Protein AF-A0A2E2KN47-F1 (afdb_monomer_lite)

pLDDT: mean 79.94, std 11.45, range [52.41, 94.06]

Sequence (112 aa):
MLTEKEKRDLYEIIEFTIGRDTSIQRNISSFNERTVLAVEEMLNEISRCNGSMKELIVNLVSGSSILAKGWLKRSLNEFNRMLKYKQAALNGYGCMVSVKSYWKNAIIVTTI

Foldseek 3Di:
DDDLVLLVLLQLLLCLQQNDDPLLVVLSVLDDQQLQQLSLVLLLQLLVQFVLSVVLCCVQQPPPRNPPGPSCVVCSVVSSVVCVVCSVPRPPVVSSVVSNVPSVVVSSVSSD

Secondary structure (DSSP, 8-state):
---HHHHHHHHHHHHHHH---HHHHHTGGG--HHHHHHHHHHHHHHHHH-HHHHHHHHHHS-TT-TTSTTHHHHHHHHHHHHHHHTGGG---HHHHHHHHHHHHHHHHHHT-

Radius of gyration: 12.79 Å; chains: 1; bounding box: 31×30×26 Å

Structure (mmCIF, N/CA/C/O backbone):
data_AF-A0A2E2KN47-F1
#
_entry.id   AF-A0A2E2KN47-F1
#
loop_
_atom_site.group_PDB
_atom_site.id
_atom_site.type_symbol
_atom_site.label_atom_id
_atom_site.label_alt_id
_atom_site.label_comp_id
_atom_site.label_asym_id
_atom_site.label_entity_id
_atom_site.label_seq_id
_atom_site.pdbx_PDB_ins_code
_atom_site.Cartn_x
_atom_site.Cartn_y
_atom_site.Cartn_z
_atom_s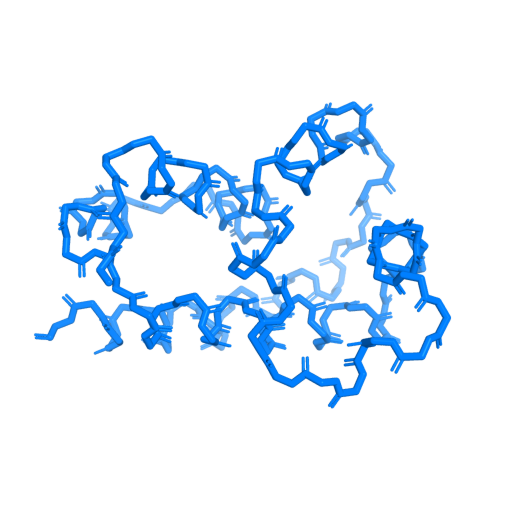ite.occupancy
_atom_site.B_iso_or_equiv
_atom_site.auth_seq_id
_atom_site.auth_comp_id
_atom_site.auth_asym_id
_atom_site.auth_atom_id
_atom_site.pdbx_PDB_model_num
ATOM 1 N N . MET A 1 1 ? -14.262 -3.099 4.322 1.00 78.81 1 MET A N 1
ATOM 2 C CA . MET A 1 1 ? -14.322 -1.659 3.965 1.00 78.81 1 MET A CA 1
ATOM 3 C C . MET A 1 1 ? -13.203 -0.920 4.687 1.00 78.81 1 MET A C 1
ATOM 5 O O . MET A 1 1 ? -12.952 -1.260 5.836 1.00 78.81 1 MET A O 1
ATOM 9 N N . LEU A 1 2 ? -12.517 0.015 4.020 1.00 87.50 2 LEU A N 1
ATOM 10 C CA . LEU A 1 2 ? -11.423 0.801 4.610 1.00 87.50 2 LEU A CA 1
ATOM 11 C C . LEU A 1 2 ? -11.956 2.059 5.300 1.00 87.50 2 LEU A C 1
ATOM 13 O O . LEU A 1 2 ? -12.855 2.722 4.780 1.00 87.50 2 LEU A O 1
ATOM 17 N N . THR A 1 3 ? -11.360 2.407 6.431 1.00 93.25 3 THR A N 1
ATOM 18 C CA . THR A 1 3 ? -11.533 3.694 7.106 1.00 93.25 3 THR A CA 1
ATOM 19 C C . THR A 1 3 ? -10.839 4.816 6.332 1.00 93.25 3 THR A C 1
ATOM 21 O O . THR A 1 3 ? -9.886 4.592 5.590 1.00 93.25 3 THR A O 1
ATOM 24 N N . GLU A 1 4 ? -11.256 6.063 6.552 1.00 91.69 4 GLU A N 1
ATOM 25 C CA . GLU A 1 4 ? -10.622 7.231 5.919 1.00 91.69 4 GLU A CA 1
ATOM 26 C C . GLU A 1 4 ? -9.135 7.378 6.269 1.00 91.69 4 GLU A C 1
ATOM 28 O O . GLU A 1 4 ? -8.349 7.876 5.463 1.00 91.69 4 GLU A O 1
ATOM 33 N N . LYS A 1 5 ? -8.725 6.918 7.457 1.00 91.94 5 LYS A N 1
ATOM 34 C CA . LYS A 1 5 ? -7.307 6.855 7.820 1.00 91.94 5 LYS A CA 1
ATOM 35 C C . LYS A 1 5 ? -6.570 5.807 6.984 1.00 91.94 5 LYS A C 1
ATOM 37 O O . LYS A 1 5 ? -5.538 6.137 6.415 1.00 91.94 5 LYS A O 1
ATOM 42 N N . GLU A 1 6 ? -7.110 4.598 6.862 1.00 92.44 6 GLU A N 1
ATOM 43 C CA . GLU A 1 6 ? -6.493 3.534 6.060 1.00 92.44 6 GLU A CA 1
ATOM 44 C C . GLU A 1 6 ? -6.387 3.920 4.582 1.00 92.44 6 GLU A C 1
ATOM 46 O O . GLU A 1 6 ? -5.367 3.667 3.953 1.00 92.44 6 GLU A O 1
ATOM 51 N N . LYS A 1 7 ? -7.394 4.597 4.023 1.00 94.06 7 LYS A N 1
ATOM 52 C CA . LYS A 1 7 ? -7.328 5.099 2.642 1.00 94.06 7 LYS A CA 1
ATOM 53 C C . LYS A 1 7 ? -6.178 6.093 2.449 1.00 94.06 7 LYS A C 1
ATOM 55 O O . LYS A 1 7 ? -5.466 6.019 1.450 1.00 94.06 7 LYS A O 1
ATOM 60 N N . ARG A 1 8 ? -5.966 6.996 3.414 1.00 92.62 8 ARG A N 1
ATOM 61 C CA . ARG A 1 8 ? -4.832 7.936 3.401 1.00 92.62 8 ARG A CA 1
ATOM 62 C C . ARG A 1 8 ? -3.491 7.230 3.577 1.00 92.62 8 ARG A C 1
ATOM 64 O O . ARG A 1 8 ? -2.575 7.514 2.817 1.00 92.62 8 ARG A O 1
ATOM 71 N N . ASP A 1 9 ? -3.393 6.291 4.516 1.00 92.31 9 ASP A N 1
ATOM 72 C CA . ASP A 1 9 ? -2.174 5.500 4.722 1.00 92.31 9 ASP A CA 1
ATOM 73 C C . ASP A 1 9 ? -1.818 4.707 3.449 1.00 92.31 9 ASP A C 1
ATOM 75 O O . ASP A 1 9 ? -0.662 4.679 3.032 1.00 92.31 9 ASP A O 1
ATOM 79 N N . LEU A 1 10 ? -2.816 4.124 2.774 1.00 92.31 10 LEU A N 1
ATOM 80 C CA . LEU A 1 10 ? -2.629 3.427 1.501 1.00 92.31 10 LEU A CA 1
ATOM 81 C C . LEU A 1 10 ? -2.138 4.373 0.397 1.00 92.31 10 LEU A C 1
ATOM 83 O O . LEU A 1 10 ? -1.248 4.008 -0.367 1.00 92.31 10 LEU A O 1
ATOM 87 N N . TYR A 1 11 ? -2.683 5.590 0.323 1.00 92.12 11 TYR A N 1
ATOM 88 C CA . TYR A 1 11 ? -2.225 6.599 -0.632 1.00 92.12 11 TYR A CA 1
ATOM 89 C C . TYR A 1 11 ? -0.770 7.002 -0.396 1.00 92.12 11 TYR A C 1
ATOM 91 O O . TYR A 1 11 ? -0.003 7.049 -1.351 1.00 92.12 11 TYR A O 1
ATOM 99 N N . GLU A 1 12 ? -0.376 7.250 0.853 1.00 90.12 12 GLU A N 1
ATOM 100 C CA . GLU A 1 12 ? 1.006 7.605 1.190 1.00 90.12 12 GLU A CA 1
ATOM 101 C C . GLU A 1 12 ? 1.983 6.488 0.794 1.00 90.12 12 GLU A C 1
ATOM 103 O O . GLU A 1 12 ? 3.048 6.768 0.247 1.00 90.12 12 GLU A O 1
ATOM 108 N N . ILE A 1 13 ? 1.598 5.219 0.977 1.00 88.69 13 ILE A N 1
ATOM 109 C CA . ILE A 1 13 ? 2.381 4.066 0.512 1.00 88.69 13 ILE A CA 1
ATOM 110 C C . ILE A 1 13 ? 2.523 4.068 -1.015 1.00 88.69 13 ILE A C 1
ATOM 112 O O . ILE A 1 13 ? 3.625 3.867 -1.529 1.00 88.69 13 ILE A O 1
ATOM 116 N N . ILE A 1 14 ? 1.436 4.306 -1.754 1.00 87.94 14 ILE A N 1
ATOM 117 C CA . ILE A 1 14 ? 1.469 4.380 -3.222 1.00 87.94 14 ILE A CA 1
ATOM 118 C C . ILE A 1 14 ? 2.358 5.544 -3.674 1.00 87.94 14 ILE A C 1
ATOM 120 O O . ILE A 1 14 ? 3.269 5.345 -4.475 1.00 87.94 14 ILE A O 1
ATOM 124 N N . GLU A 1 15 ? 2.133 6.742 -3.136 1.00 86.25 15 GLU A N 1
ATOM 125 C CA . GLU A 1 15 ? 2.898 7.950 -3.450 1.00 86.25 15 GLU A CA 1
ATOM 126 C C . GLU A 1 15 ? 4.388 7.752 -3.184 1.00 86.25 15 GLU A C 1
ATOM 128 O O . GLU A 1 15 ? 5.222 8.143 -3.996 1.00 86.25 15 GLU A O 1
ATOM 133 N N . PHE A 1 16 ? 4.734 7.108 -2.076 1.00 81.94 16 PHE A N 1
ATOM 134 C CA . PHE A 1 16 ? 6.113 6.780 -1.763 1.00 81.94 16 PHE A CA 1
ATOM 135 C C . PHE A 1 16 ? 6.733 5.841 -2.804 1.00 81.94 16 PHE A C 1
ATOM 137 O O . PHE A 1 16 ? 7.896 5.969 -3.179 1.00 81.94 16 PHE A O 1
ATOM 144 N N . THR A 1 17 ? 5.948 4.870 -3.254 1.00 79.12 17 THR A N 1
ATOM 145 C CA . THR A 1 17 ? 6.439 3.748 -4.044 1.00 79.12 17 THR A CA 1
ATOM 146 C C . THR A 1 17 ? 6.583 4.095 -5.523 1.00 79.12 17 THR A C 1
ATOM 148 O O . THR A 1 17 ? 7.583 3.749 -6.150 1.00 79.12 17 THR A O 1
ATOM 151 N N . ILE A 1 18 ? 5.589 4.782 -6.087 1.00 78.62 18 ILE A N 1
ATOM 152 C CA . ILE A 1 18 ? 5.527 5.115 -7.517 1.00 78.62 18 ILE A CA 1
ATOM 153 C C . ILE A 1 18 ? 5.554 6.630 -7.776 1.00 78.62 18 ILE A C 1
ATOM 155 O O . ILE A 1 18 ? 5.507 7.082 -8.924 1.00 78.62 18 ILE A O 1
ATOM 159 N N . GLY A 1 19 ? 5.696 7.441 -6.730 1.00 79.19 19 GLY A N 1
ATOM 160 C CA . GLY A 1 19 ? 5.662 8.898 -6.800 1.00 79.19 19 GLY A CA 1
ATOM 161 C C . GLY A 1 19 ? 4.242 9.465 -6.755 1.00 79.19 19 GLY A C 1
ATOM 162 O O . GLY A 1 19 ? 3.252 8.765 -6.971 1.00 79.19 19 GLY A O 1
ATOM 163 N N . ARG A 1 20 ? 4.152 10.776 -6.510 1.00 82.25 20 ARG A N 1
ATOM 164 C CA . ARG A 1 20 ? 2.884 11.517 -6.495 1.00 82.25 20 ARG A CA 1
ATOM 165 C C . ARG A 1 20 ? 2.181 11.436 -7.849 1.00 82.25 20 ARG A C 1
ATOM 167 O O . ARG A 1 20 ? 2.778 11.744 -8.881 1.00 82.25 20 ARG A O 1
ATOM 174 N N . ASP A 1 21 ? 0.896 11.091 -7.821 1.00 83.25 21 ASP A N 1
ATOM 175 C CA . ASP A 1 21 ? 0.031 11.056 -8.997 1.00 83.25 21 ASP A CA 1
ATOM 176 C C . ASP A 1 21 ? -1.356 11.633 -8.669 1.00 83.25 21 ASP A C 1
ATOM 178 O O . ASP A 1 21 ? -2.065 11.150 -7.784 1.00 83.25 21 ASP A O 1
ATOM 182 N N . THR A 1 22 ? -1.754 12.677 -9.399 1.00 85.25 22 THR A N 1
ATOM 183 C CA . THR A 1 22 ? -3.000 13.417 -9.148 1.00 85.25 22 THR A CA 1
ATOM 184 C C . THR A 1 22 ? -4.256 12.607 -9.462 1.00 85.25 22 THR A C 1
ATOM 186 O O . THR A 1 22 ? -5.303 12.858 -8.868 1.00 85.25 22 THR A O 1
ATOM 189 N N . SER A 1 23 ? -4.178 11.629 -10.370 1.00 84.88 23 SER A N 1
ATOM 190 C CA . SER A 1 23 ? -5.309 10.755 -10.695 1.00 84.88 23 SER A CA 1
ATOM 191 C C . SER A 1 23 ? -5.572 9.751 -9.576 1.00 84.88 23 SER A C 1
ATOM 193 O O . SER A 1 23 ? -6.723 9.532 -9.208 1.00 84.88 23 SER A O 1
ATOM 195 N N . ILE A 1 24 ? -4.516 9.225 -8.954 1.00 86.19 24 ILE A N 1
ATOM 196 C CA . ILE A 1 24 ? -4.628 8.355 -7.778 1.00 86.19 24 ILE A CA 1
ATOM 197 C C . ILE A 1 24 ? -5.128 9.164 -6.576 1.00 86.19 24 ILE A C 1
ATOM 199 O O . ILE A 1 24 ? -6.046 8.734 -5.881 1.00 86.19 24 ILE A O 1
ATOM 203 N N . GLN A 1 25 ? -4.593 10.373 -6.374 1.00 89.00 25 GLN A N 1
ATOM 204 C CA . GLN A 1 25 ? -4.989 11.254 -5.273 1.00 89.00 25 GLN A CA 1
ATOM 205 C C . GLN A 1 25 ? -6.487 11.601 -5.291 1.00 89.00 25 GLN A C 1
ATOM 207 O O . GLN A 1 25 ? -7.127 11.668 -4.244 1.00 89.00 25 GLN A O 1
ATOM 212 N N . ARG A 1 26 ? -7.072 11.809 -6.475 1.00 89.69 26 ARG A N 1
ATOM 213 C CA . ARG A 1 26 ? -8.510 12.102 -6.612 1.00 89.69 26 ARG A CA 1
ATOM 214 C C . ARG A 1 26 ? -9.406 10.918 -6.249 1.00 89.69 26 ARG A C 1
ATOM 216 O O . ARG A 1 26 ? -10.550 11.137 -5.873 1.00 89.69 26 ARG A O 1
ATOM 223 N N . ASN A 1 27 ? -8.887 9.695 -6.334 1.00 89.12 27 ASN A N 1
ATOM 224 C CA . ASN A 1 27 ? -9.643 8.464 -6.110 1.00 89.12 27 ASN A CA 1
ATOM 225 C C . ASN A 1 27 ? -9.458 7.873 -4.702 1.00 89.12 27 ASN A C 1
ATOM 227 O O . ASN A 1 27 ? -9.952 6.778 -4.441 1.0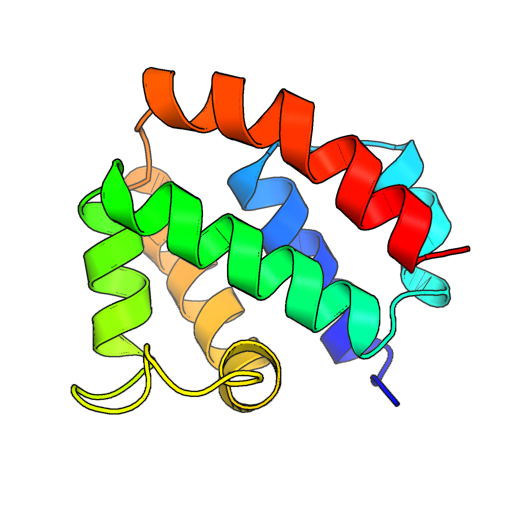0 89.12 27 ASN A O 1
ATOM 231 N N . ILE A 1 28 ? -8.794 8.583 -3.776 1.00 90.56 28 ILE A N 1
ATOM 232 C CA . ILE A 1 28 ? -8.549 8.102 -2.401 1.00 90.56 28 ILE A CA 1
ATOM 233 C C . ILE A 1 28 ? -9.851 7.675 -1.717 1.00 90.56 28 ILE A C 1
ATOM 235 O O . ILE A 1 28 ? -9.892 6.628 -1.077 1.00 90.56 28 ILE A O 1
ATOM 239 N N . SER A 1 29 ? -10.931 8.447 -1.868 1.00 91.62 29 SER A N 1
ATOM 240 C CA . SER A 1 29 ? -12.234 8.140 -1.263 1.00 91.62 29 SER A CA 1
ATOM 241 C C . SER A 1 29 ? -12.829 6.811 -1.748 1.00 91.62 29 SER A C 1
ATOM 243 O O . SER A 1 29 ? -13.571 6.181 -0.990 1.00 91.62 29 SER A O 1
ATOM 245 N N . SER A 1 30 ? -12.463 6.356 -2.948 1.00 91.12 30 SER A N 1
ATOM 246 C CA . SER A 1 30 ? -12.926 5.111 -3.577 1.00 91.12 30 SER A CA 1
ATOM 247 C C . SER A 1 30 ? -12.041 3.897 -3.269 1.00 91.12 30 SER A C 1
ATOM 249 O O . SER A 1 30 ? -12.355 2.778 -3.683 1.00 91.12 30 SER A O 1
ATOM 251 N N . PHE A 1 31 ? -10.938 4.084 -2.535 1.00 93.31 31 PHE A N 1
ATOM 252 C CA . PHE A 1 31 ? -10.035 2.991 -2.184 1.00 93.31 31 PHE A CA 1
ATOM 253 C C . PHE A 1 31 ? -10.760 1.909 -1.386 1.00 93.31 31 PHE A C 1
ATOM 255 O O . PHE A 1 31 ? -11.465 2.169 -0.404 1.00 93.31 31 PHE A O 1
ATOM 262 N N . ASN A 1 32 ? -10.552 0.669 -1.814 1.00 92.19 32 ASN A N 1
ATOM 263 C CA . ASN A 1 32 ? -11.238 -0.495 -1.286 1.00 92.19 32 ASN A CA 1
ATOM 264 C C . ASN A 1 32 ? -10.272 -1.681 -1.132 1.00 92.19 32 ASN A C 1
ATOM 266 O O . ASN A 1 32 ? -9.061 -1.568 -1.308 1.00 92.19 32 ASN A O 1
ATOM 270 N N . GLU A 1 33 ? -10.807 -2.841 -0.761 1.00 91.25 33 GLU A N 1
ATOM 271 C CA . GLU A 1 33 ? -9.996 -4.034 -0.496 1.00 91.25 33 GLU A CA 1
ATOM 272 C C . GLU A 1 33 ? -9.283 -4.556 -1.747 1.00 91.25 33 GLU A C 1
ATOM 274 O O . GLU A 1 33 ? -8.162 -5.045 -1.639 1.00 91.25 33 GLU A O 1
ATOM 279 N N . ARG A 1 34 ? -9.876 -4.389 -2.937 1.00 90.62 34 ARG A N 1
ATOM 280 C CA . ARG A 1 34 ? -9.212 -4.720 -4.205 1.00 90.62 34 ARG A CA 1
ATOM 281 C C . ARG A 1 34 ? -8.033 -3.789 -4.458 1.00 90.62 34 ARG A C 1
ATOM 283 O O . ARG A 1 34 ? -6.986 -4.262 -4.885 1.00 90.62 34 ARG A O 1
ATOM 290 N N . THR A 1 35 ? -8.170 -2.504 -4.125 1.00 91.38 35 THR A N 1
ATOM 291 C CA . THR A 1 35 ? -7.060 -1.544 -4.187 1.00 91.38 35 THR A CA 1
ATOM 292 C C . THR A 1 35 ? -5.914 -1.972 -3.277 1.00 91.38 35 THR A C 1
ATOM 294 O O . THR A 1 35 ? -4.770 -1.996 -3.716 1.00 91.38 35 THR A O 1
ATOM 297 N N . VAL A 1 36 ? -6.202 -2.385 -2.037 1.00 92.12 36 VAL A N 1
ATOM 298 C CA . VAL A 1 36 ? -5.160 -2.878 -1.116 1.00 92.12 36 VAL A CA 1
ATOM 299 C C . VAL A 1 36 ? -4.442 -4.091 -1.694 1.00 92.12 36 VAL A C 1
ATOM 301 O O . VAL A 1 36 ? -3.220 -4.136 -1.647 1.00 92.12 36 VAL A O 1
ATOM 304 N N . LEU A 1 37 ? -5.171 -5.049 -2.269 1.00 90.94 37 LEU A N 1
ATOM 305 C CA . LEU A 1 37 ? -4.559 -6.232 -2.879 1.00 90.94 37 LEU A CA 1
ATOM 306 C C . LEU A 1 37 ? -3.685 -5.881 -4.090 1.00 90.94 37 LEU A C 1
ATOM 308 O O . LEU A 1 37 ? -2.606 -6.447 -4.233 1.00 90.94 37 LEU A O 1
ATOM 312 N N . ALA A 1 38 ? -4.098 -4.924 -4.924 1.00 90.38 38 ALA A N 1
ATOM 313 C CA . ALA A 1 38 ? -3.269 -4.450 -6.033 1.00 90.38 38 ALA A CA 1
ATOM 314 C C . ALA A 1 38 ? -1.976 -3.781 -5.533 1.00 90.38 38 ALA A C 1
ATOM 316 O O . ALA A 1 38 ? -0.895 -4.045 -6.054 1.00 90.38 38 ALA A O 1
ATOM 317 N N . VAL A 1 39 ? -2.062 -2.955 -4.484 1.00 90.25 39 VAL A N 1
ATOM 318 C CA . VAL A 1 39 ? -0.881 -2.341 -3.851 1.00 90.25 39 VAL A CA 1
ATOM 319 C C . VAL A 1 39 ? 0.006 -3.398 -3.191 1.00 90.25 39 VAL A C 1
ATOM 321 O O . VAL A 1 39 ? 1.226 -3.301 -3.249 1.00 90.25 39 VAL A O 1
ATOM 324 N N . GLU A 1 40 ? -0.581 -4.433 -2.597 1.00 90.50 40 GLU A N 1
ATOM 325 C CA . GLU A 1 40 ? 0.155 -5.553 -2.013 1.00 90.50 40 GLU A CA 1
ATOM 326 C C . GLU A 1 40 ? 0.961 -6.318 -3.072 1.00 90.50 40 GLU A C 1
ATOM 328 O O . GLU A 1 40 ? 2.145 -6.591 -2.877 1.00 90.50 40 GLU A O 1
ATOM 333 N N . GLU A 1 41 ? 0.349 -6.623 -4.217 1.00 88.19 41 GLU A N 1
ATOM 334 C CA . GLU A 1 41 ? 1.030 -7.274 -5.339 1.00 88.19 41 GLU A CA 1
ATOM 335 C C . GLU A 1 41 ? 2.144 -6.388 -5.918 1.00 88.19 41 GLU A C 1
ATOM 337 O O . GLU A 1 41 ? 3.254 -6.879 -6.138 1.00 88.19 41 GLU A O 1
ATOM 342 N N . MET A 1 42 ? 1.908 -5.077 -6.038 1.00 87.62 42 MET A N 1
ATOM 343 C CA . MET A 1 42 ? 2.931 -4.096 -6.411 1.00 87.62 42 MET A CA 1
ATOM 344 C C . MET A 1 42 ? 4.134 -4.125 -5.455 1.00 87.62 42 MET A C 1
ATOM 346 O O . MET A 1 42 ? 5.283 -4.195 -5.895 1.00 87.62 42 MET A O 1
ATOM 350 N N . LEU A 1 43 ? 3.895 -4.084 -4.140 1.00 86.75 43 LEU A N 1
ATOM 351 C CA . LEU A 1 43 ? 4.960 -4.116 -3.132 1.00 86.75 43 LEU A CA 1
ATOM 352 C C . LEU A 1 43 ? 5.732 -5.439 -3.166 1.00 86.75 43 LEU A C 1
ATOM 354 O O . LEU A 1 43 ? 6.962 -5.437 -3.071 1.00 86.75 43 LEU A O 1
ATOM 358 N N . ASN A 1 44 ? 5.034 -6.560 -3.360 1.00 85.50 44 ASN A N 1
ATOM 359 C CA . ASN A 1 44 ? 5.660 -7.868 -3.524 1.00 85.50 44 ASN A CA 1
ATOM 360 C C . ASN A 1 44 ? 6.564 -7.907 -4.761 1.00 85.50 44 ASN A C 1
ATOM 362 O O . ASN A 1 44 ? 7.663 -8.457 -4.691 1.00 85.50 44 ASN A O 1
ATOM 366 N N . GLU A 1 45 ? 6.151 -7.310 -5.879 1.00 83.94 45 GLU A N 1
ATOM 367 C CA . GLU A 1 45 ? 6.974 -7.238 -7.086 1.00 83.94 45 GLU A CA 1
ATOM 368 C C . GLU A 1 45 ? 8.225 -6.382 -6.864 1.00 83.94 45 GLU A C 1
ATOM 370 O O . GLU A 1 45 ? 9.336 -6.832 -7.148 1.00 83.94 45 GLU A O 1
ATOM 375 N N . ILE A 1 46 ? 8.079 -5.208 -6.243 1.00 81.06 46 ILE A N 1
ATOM 376 C CA . ILE A 1 46 ? 9.218 -4.345 -5.894 1.00 81.06 46 ILE A CA 1
ATOM 377 C C . ILE A 1 46 ? 10.173 -5.040 -4.927 1.00 81.06 46 ILE A C 1
ATOM 379 O O . ILE A 1 46 ? 11.387 -4.888 -5.029 1.00 81.06 46 ILE A O 1
ATOM 383 N N . SER A 1 47 ? 9.663 -5.838 -3.993 1.00 82.38 47 SER A N 1
ATOM 384 C CA . SER A 1 47 ? 10.508 -6.565 -3.042 1.00 82.38 47 SER A CA 1
ATOM 385 C C . SER A 1 47 ? 11.469 -7.551 -3.721 1.00 82.38 47 SER A C 1
ATOM 387 O O . SER A 1 47 ? 12.525 -7.871 -3.179 1.00 82.38 47 SER A O 1
ATOM 389 N N . ARG A 1 48 ? 11.149 -8.020 -4.934 1.00 81.44 48 ARG A N 1
ATOM 390 C CA . ARG A 1 48 ? 12.007 -8.954 -5.681 1.00 81.44 48 ARG A CA 1
ATOM 391 C C . ARG A 1 48 ? 13.270 -8.291 -6.224 1.00 81.44 48 ARG A C 1
ATOM 393 O O . ARG A 1 48 ? 14.268 -8.974 -6.423 1.00 81.44 48 ARG A O 1
ATOM 400 N N . CYS A 1 49 ? 13.229 -6.983 -6.447 1.00 78.25 49 CYS A N 1
ATOM 401 C CA . CYS A 1 49 ? 14.299 -6.199 -7.066 1.00 78.25 49 CYS A CA 1
ATOM 402 C C . CYS A 1 49 ? 14.867 -5.102 -6.142 1.00 78.25 49 CYS A C 1
ATOM 404 O O . CYS A 1 49 ? 15.900 -4.518 -6.458 1.00 78.25 49 CYS A O 1
ATOM 406 N N . ASN A 1 50 ? 14.211 -4.800 -5.015 1.00 79.00 50 ASN A N 1
ATOM 407 C CA . ASN A 1 50 ? 14.627 -3.797 -4.037 1.00 79.00 50 ASN A CA 1
ATOM 408 C C . ASN A 1 50 ? 14.807 -4.457 -2.660 1.00 79.00 50 ASN A C 1
ATOM 410 O O . ASN A 1 50 ? 13.836 -4.757 -1.961 1.00 79.00 50 ASN A O 1
ATOM 414 N N . GLY A 1 51 ? 16.067 -4.673 -2.268 1.00 80.12 51 GLY A N 1
ATOM 415 C CA . GLY A 1 51 ? 16.422 -5.335 -1.009 1.00 80.12 51 GLY A CA 1
ATOM 416 C C . GLY A 1 51 ? 15.911 -4.606 0.236 1.00 80.12 51 GLY A C 1
ATOM 417 O O . GLY A 1 51 ? 15.462 -5.256 1.175 1.00 80.12 51 GLY A O 1
ATOM 418 N N . SER A 1 52 ? 15.888 -3.272 0.224 1.00 81.69 52 SER A N 1
ATOM 419 C CA . SER A 1 52 ? 15.365 -2.470 1.336 1.00 81.69 52 SER A CA 1
ATOM 420 C C . SER A 1 52 ? 13.846 -2.593 1.467 1.00 81.69 52 SER A C 1
ATOM 422 O O . SER A 1 52 ? 13.335 -2.683 2.583 1.00 81.69 52 SER A O 1
ATOM 424 N N . MET A 1 53 ? 13.117 -2.669 0.346 1.00 82.56 53 MET A N 1
ATOM 425 C CA . MET A 1 53 ? 11.676 -2.952 0.363 1.00 82.56 53 MET A CA 1
ATOM 426 C C . MET A 1 53 ? 11.404 -4.372 0.863 1.00 82.56 53 MET A C 1
ATOM 428 O O . MET A 1 53 ? 10.511 -4.581 1.680 1.00 82.56 53 MET A O 1
ATOM 432 N N . LYS A 1 54 ? 12.204 -5.350 0.420 1.00 85.31 54 LYS A N 1
ATOM 433 C CA . LYS A 1 54 ? 12.120 -6.732 0.902 1.00 85.31 54 LYS A CA 1
ATOM 434 C C . LYS A 1 54 ? 12.310 -6.820 2.408 1.00 85.31 54 LYS A C 1
ATOM 436 O O . LYS A 1 54 ? 11.508 -7.456 3.079 1.00 85.31 54 LYS A O 1
ATOM 441 N N . GLU A 1 55 ? 13.346 -6.178 2.933 1.00 84.19 55 GLU A N 1
ATOM 442 C CA . GLU A 1 55 ? 13.620 -6.149 4.368 1.00 84.19 55 GLU A CA 1
ATOM 443 C C . GLU A 1 55 ? 12.462 -5.502 5.140 1.00 84.19 55 GLU A C 1
ATOM 445 O O . GLU A 1 55 ? 12.033 -6.024 6.166 1.00 84.19 55 GLU A O 1
ATOM 450 N N . LEU A 1 56 ? 11.906 -4.402 4.621 1.00 83.38 56 LEU A N 1
ATOM 451 C CA . LEU A 1 56 ? 10.757 -3.734 5.225 1.00 83.38 56 LEU A CA 1
ATOM 452 C C . LEU A 1 56 ? 9.539 -4.665 5.285 1.00 83.38 56 LEU A C 1
ATOM 454 O O . LEU A 1 56 ? 8.969 -4.832 6.361 1.00 83.38 56 LEU A O 1
ATOM 458 N N . ILE A 1 57 ? 9.188 -5.330 4.180 1.00 82.69 57 ILE A N 1
ATOM 459 C CA . ILE A 1 57 ? 8.081 -6.297 4.151 1.00 82.69 57 ILE A CA 1
ATOM 460 C C . ILE A 1 57 ? 8.351 -7.463 5.109 1.00 82.69 57 ILE A C 1
ATOM 462 O O . ILE A 1 57 ? 7.485 -7.780 5.912 1.00 82.69 57 ILE A O 1
ATOM 466 N N . VAL A 1 58 ? 9.541 -8.071 5.089 1.00 83.75 58 VAL A N 1
ATOM 467 C CA . VAL A 1 58 ? 9.889 -9.213 5.960 1.00 83.75 58 VAL A CA 1
ATOM 468 C C . VAL A 1 58 ? 9.800 -8.861 7.446 1.00 83.75 58 VAL A C 1
ATOM 470 O O . VAL A 1 58 ? 9.309 -9.666 8.235 1.00 83.75 58 VAL A O 1
ATOM 473 N N . ASN A 1 59 ? 10.245 -7.664 7.834 1.00 80.94 59 ASN A N 1
ATOM 474 C CA . ASN A 1 59 ? 10.188 -7.213 9.226 1.00 80.94 59 ASN A CA 1
ATOM 475 C C . ASN A 1 59 ? 8.746 -7.010 9.718 1.00 80.94 59 ASN A C 1
ATOM 477 O O . ASN A 1 59 ? 8.456 -7.239 10.889 1.00 80.94 59 ASN A O 1
ATOM 481 N N . LEU A 1 60 ? 7.848 -6.584 8.830 1.00 79.25 60 LEU A N 1
ATOM 482 C CA . LEU A 1 60 ? 6.424 -6.395 9.123 1.00 79.25 60 LEU A CA 1
ATOM 483 C C . LEU A 1 60 ? 5.632 -7.698 9.102 1.00 79.25 60 LEU A C 1
ATOM 485 O O . LEU A 1 60 ? 4.710 -7.913 9.887 1.00 79.25 60 LEU A O 1
ATOM 489 N N . VAL A 1 61 ? 5.986 -8.547 8.155 1.00 74.69 61 VAL A N 1
ATOM 490 C CA . VAL A 1 61 ? 5.260 -9.739 7.766 1.00 74.69 61 VAL A CA 1
ATOM 491 C C . VAL A 1 61 ? 6.129 -10.902 8.222 1.00 74.69 61 VAL A C 1
ATOM 493 O O . VAL A 1 61 ? 6.822 -11.531 7.426 1.00 74.69 61 VAL A O 1
ATOM 496 N N . SER A 1 62 ? 6.160 -11.111 9.544 1.00 67.38 62 SER A N 1
ATOM 497 C CA . SER A 1 62 ? 6.963 -12.130 10.225 1.00 67.38 62 SER A CA 1
ATOM 498 C C . SER A 1 62 ? 7.029 -13.421 9.403 1.00 67.38 62 SER A C 1
ATOM 500 O O . SER A 1 62 ? 5.990 -14.043 9.181 1.00 67.38 62 SER A O 1
ATOM 502 N N . GLY A 1 63 ? 8.239 -13.748 8.916 1.00 56.81 63 GLY A N 1
ATOM 503 C CA . GLY A 1 63 ? 8.755 -14.966 8.246 1.00 56.81 63 GLY A CA 1
ATOM 504 C C . GLY A 1 63 ? 7.862 -15.780 7.292 1.00 56.81 63 GLY A C 1
ATOM 505 O O . GLY A 1 63 ? 8.290 -16.148 6.203 1.00 56.81 63 GLY A O 1
ATOM 506 N N . SER A 1 64 ? 6.632 -16.077 7.694 1.00 53.44 64 SER A N 1
ATOM 507 C CA . SER A 1 64 ? 5.681 -16.999 7.072 1.00 53.44 64 SER A CA 1
ATOM 508 C C . SER A 1 64 ? 4.514 -16.298 6.363 1.00 53.44 64 SER A C 1
ATOM 510 O O . SER A 1 64 ? 3.748 -16.949 5.657 1.00 53.44 64 SER A O 1
ATOM 512 N N . SER A 1 65 ? 4.336 -14.985 6.550 1.00 55.50 65 SER A N 1
ATOM 513 C CA . SER A 1 65 ? 3.117 -14.276 6.129 1.00 55.50 65 SER A CA 1
ATOM 514 C C . SER A 1 65 ? 3.205 -13.568 4.766 1.00 55.50 65 SER A C 1
ATOM 516 O O . SER A 1 65 ? 2.172 -13.169 4.236 1.00 55.50 65 SER A O 1
ATOM 518 N N . ILE A 1 66 ? 4.392 -13.482 4.145 1.00 56.69 66 ILE A N 1
ATOM 519 C CA . ILE A 1 66 ? 4.595 -12.813 2.837 1.00 56.69 66 ILE A CA 1
ATOM 520 C C . ILE A 1 66 ? 3.842 -13.545 1.719 1.00 56.69 66 ILE A C 1
ATOM 522 O O . ILE A 1 66 ? 3.431 -12.947 0.730 1.00 56.69 66 ILE A O 1
ATOM 526 N N . LEU A 1 67 ? 3.616 -14.848 1.899 1.00 57.19 67 LEU A N 1
ATOM 527 C CA . LEU A 1 67 ? 2.865 -15.681 0.963 1.00 57.19 67 LEU A CA 1
ATOM 528 C C . LEU A 1 67 ? 1.341 -15.572 1.143 1.00 57.19 67 LEU A C 1
ATOM 530 O O . LEU A 1 67 ? 0.595 -16.028 0.277 1.00 57.19 67 LEU A O 1
ATOM 534 N N . ALA A 1 68 ? 0.855 -14.983 2.241 1.00 70.00 68 ALA A N 1
ATOM 535 C CA . ALA A 1 68 ? -0.572 -14.896 2.527 1.00 70.00 68 ALA A CA 1
ATOM 536 C C . ALA A 1 68 ? -1.154 -13.573 2.012 1.00 70.00 68 ALA A C 1
ATOM 538 O O . ALA A 1 68 ? -0.845 -12.510 2.551 1.00 70.00 68 ALA A O 1
ATOM 539 N N . LYS A 1 69 ? -2.058 -13.646 1.023 1.00 81.25 69 LYS A N 1
ATOM 540 C CA . LYS A 1 69 ? -2.782 -12.468 0.518 1.00 81.25 69 LYS A CA 1
ATOM 541 C C . LYS A 1 69 ? -3.477 -11.690 1.649 1.00 81.25 69 LYS A C 1
ATOM 543 O O . LYS A 1 69 ? -3.982 -12.267 2.623 1.00 81.25 69 LYS A O 1
ATOM 548 N N . GLY A 1 70 ? -3.531 -10.370 1.504 1.00 85.12 70 GLY A N 1
ATOM 549 C CA . GLY A 1 70 ? -4.187 -9.453 2.435 1.00 85.12 70 GLY A CA 1
ATOM 550 C C . GLY A 1 70 ? -3.356 -9.122 3.675 1.00 85.12 70 GLY A C 1
ATOM 551 O O . GLY A 1 70 ? -3.914 -8.654 4.674 1.00 85.12 70 GLY A O 1
ATOM 552 N N . TRP A 1 71 ? -2.046 -9.382 3.652 1.00 87.75 71 TRP A N 1
ATOM 553 C CA . TRP A 1 71 ? -1.144 -8.970 4.726 1.00 87.75 71 TRP A CA 1
ATOM 554 C C . TRP A 1 71 ? -1.091 -7.448 4.849 1.00 87.75 71 TRP A C 1
ATOM 556 O O . TRP A 1 71 ? -1.133 -6.944 5.971 1.00 87.75 71 TRP A O 1
ATOM 566 N N . LEU A 1 72 ? -1.128 -6.720 3.728 1.00 89.19 72 LEU A N 1
ATOM 567 C CA . LEU A 1 72 ? -1.002 -5.267 3.725 1.00 89.19 72 LEU A CA 1
ATOM 568 C C . LEU A 1 72 ? -2.156 -4.615 4.479 1.00 89.19 72 LEU A C 1
ATOM 570 O O . LEU A 1 72 ? -1.940 -3.681 5.241 1.00 89.19 72 LEU A O 1
ATOM 574 N N . LYS A 1 73 ? -3.376 -5.146 4.339 1.00 89.12 73 LYS A N 1
ATOM 575 C CA . LYS A 1 73 ? -4.541 -4.655 5.087 1.00 89.12 73 LYS A CA 1
ATOM 576 C C . LYS A 1 73 ? -4.336 -4.788 6.599 1.00 89.12 73 LYS A C 1
ATOM 578 O O . LYS A 1 73 ? -4.670 -3.875 7.343 1.00 89.12 73 LYS A O 1
ATOM 583 N N . ARG A 1 74 ? -3.788 -5.920 7.055 1.00 87.69 74 ARG A N 1
ATOM 584 C CA . ARG A 1 74 ? -3.571 -6.204 8.486 1.00 87.69 74 ARG A CA 1
ATOM 585 C C . ARG A 1 74 ? -2.456 -5.352 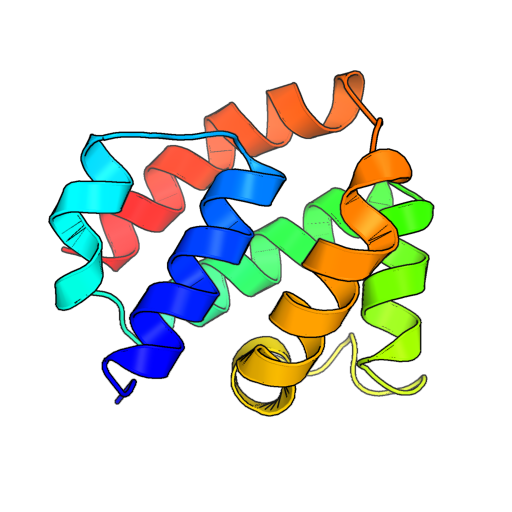9.087 1.00 87.69 74 ARG A C 1
ATOM 587 O O . ARG A 1 74 ? -2.503 -5.047 10.272 1.00 87.69 74 ARG A O 1
ATOM 594 N N . SER A 1 75 ? -1.473 -4.972 8.278 1.00 86.75 75 SER A N 1
ATOM 595 C CA . SER A 1 75 ? -0.287 -4.242 8.721 1.00 86.75 75 SER A CA 1
ATOM 596 C C . SER A 1 75 ? -0.221 -2.804 8.204 1.00 86.75 75 SER A C 1
ATOM 598 O O . SER A 1 75 ? 0.832 -2.188 8.309 1.00 86.75 75 SER A O 1
ATOM 600 N N . LEU A 1 76 ? -1.303 -2.254 7.641 1.00 87.69 76 LEU A N 1
ATOM 601 C CA . LEU A 1 76 ? -1.266 -1.020 6.845 1.00 87.69 76 LEU A CA 1
ATOM 602 C C . LEU A 1 76 ? -0.670 0.171 7.604 1.00 87.69 76 LEU A C 1
ATOM 604 O O . LEU A 1 76 ? 0.216 0.860 7.103 1.00 87.69 76 LEU A O 1
ATOM 608 N N . ASN A 1 77 ? -1.135 0.382 8.835 1.00 86.56 77 ASN A N 1
ATOM 609 C CA . ASN A 1 77 ? -0.687 1.486 9.681 1.00 86.56 77 ASN A CA 1
ATOM 610 C C . ASN A 1 77 ? 0.797 1.337 10.065 1.00 86.56 77 ASN A C 1
ATOM 612 O O . ASN A 1 77 ? 1.570 2.288 9.965 1.00 86.56 77 ASN A O 1
ATOM 616 N N . GLU A 1 78 ? 1.211 0.127 10.448 1.00 86.50 78 GLU A N 1
ATOM 617 C CA . GLU A 1 78 ? 2.604 -0.158 10.805 1.00 86.50 78 GLU A CA 1
ATOM 618 C C . GLU A 1 78 ? 3.525 -0.041 9.585 1.00 86.50 78 GLU A C 1
ATOM 620 O O . GLU A 1 78 ? 4.604 0.544 9.671 1.00 86.50 78 GLU A O 1
ATOM 625 N N . PHE A 1 79 ? 3.068 -0.523 8.426 1.00 86.25 79 PHE A N 1
ATOM 626 C CA . PHE A 1 79 ? 3.802 -0.447 7.170 1.00 86.25 79 PHE A CA 1
ATOM 627 C C . PHE A 1 79 ? 4.055 1.007 6.795 1.00 86.25 79 PHE A C 1
ATOM 629 O O . PHE A 1 79 ? 5.198 1.391 6.553 1.00 86.25 79 PHE A O 1
ATOM 636 N N . ASN A 1 80 ? 3.008 1.836 6.827 1.00 84.94 80 ASN A N 1
ATOM 637 C CA . ASN A 1 80 ? 3.123 3.261 6.549 1.00 84.94 80 ASN A CA 1
ATOM 638 C C . ASN A 1 80 ? 4.092 3.959 7.525 1.00 84.94 80 ASN A C 1
ATOM 64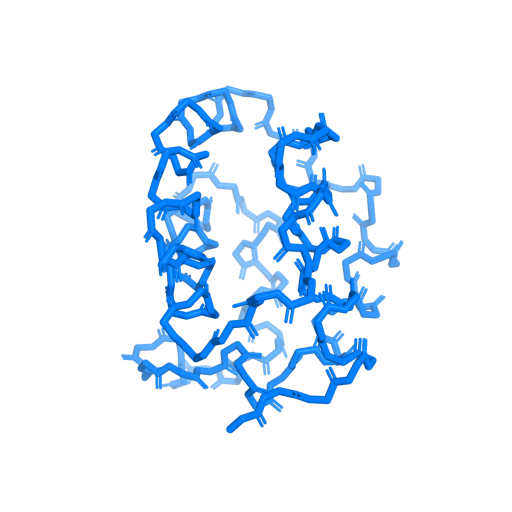0 O O . ASN A 1 80 ? 4.942 4.752 7.117 1.00 84.94 80 ASN A O 1
ATOM 644 N N . ARG A 1 81 ? 4.034 3.617 8.819 1.00 86.50 81 ARG A N 1
ATOM 645 C CA . ARG A 1 81 ? 4.956 4.148 9.835 1.00 86.50 81 ARG A CA 1
ATOM 646 C C . ARG A 1 81 ? 6.415 3.792 9.538 1.00 86.50 81 ARG A C 1
ATOM 648 O O . ARG A 1 81 ? 7.277 4.671 9.568 1.00 86.50 81 ARG A O 1
ATOM 655 N N . MET A 1 82 ? 6.696 2.527 9.234 1.00 83.25 82 MET A N 1
ATOM 656 C CA . MET A 1 82 ? 8.050 2.066 8.914 1.00 83.25 82 MET A CA 1
ATOM 657 C C . MET A 1 82 ? 8.573 2.664 7.608 1.00 83.25 82 MET A C 1
ATOM 659 O O . MET A 1 82 ? 9.747 3.023 7.531 1.00 83.25 82 MET A O 1
ATOM 663 N N . LEU A 1 83 ? 7.707 2.813 6.605 1.00 82.12 83 LEU A N 1
ATOM 664 C CA . LEU A 1 83 ? 8.043 3.421 5.320 1.00 82.12 83 LEU A CA 1
ATOM 665 C C . LEU A 1 83 ? 8.513 4.869 5.492 1.00 82.12 83 LEU A C 1
ATOM 667 O O . LEU A 1 83 ? 9.549 5.247 4.950 1.00 82.12 83 LEU A O 1
ATOM 671 N N . LYS A 1 84 ? 7.808 5.654 6.320 1.00 81.31 84 LYS A N 1
ATOM 672 C CA . LYS A 1 84 ? 8.198 7.031 6.665 1.00 81.31 84 LYS A CA 1
ATOM 673 C C . LYS A 1 84 ? 9.553 7.089 7.371 1.00 81.31 84 LYS A C 1
ATOM 675 O O . LYS A 1 84 ? 10.358 7.963 7.072 1.00 81.31 84 LYS A O 1
ATOM 680 N N . TYR A 1 85 ? 9.835 6.141 8.265 1.00 80.56 85 TYR A N 1
ATOM 681 C CA . TYR A 1 85 ? 11.123 6.076 8.962 1.00 80.56 85 TYR A CA 1
ATOM 682 C C . TYR A 1 85 ? 12.278 5.649 8.039 1.00 80.56 85 TYR A C 1
ATOM 684 O O . TYR A 1 85 ? 13.382 6.181 8.130 1.00 80.56 85 TYR A O 1
ATOM 692 N N . LYS A 1 86 ? 12.028 4.709 7.117 1.00 71.31 86 LYS A N 1
ATOM 693 C CA . LYS A 1 86 ? 13.025 4.178 6.171 1.00 71.31 86 LYS A CA 1
ATOM 694 C C . LYS A 1 86 ? 13.051 4.914 4.821 1.00 71.31 86 LYS A C 1
ATOM 696 O O . LYS A 1 86 ? 13.686 4.433 3.883 1.00 71.31 86 LYS A O 1
ATOM 701 N N . GLN A 1 87 ? 12.421 6.088 4.723 1.00 64.25 87 GLN A N 1
ATOM 702 C CA . GLN A 1 87 ? 12.223 6.835 3.473 1.00 64.25 87 GLN A CA 1
ATOM 703 C C . GLN A 1 87 ? 13.513 7.065 2.671 1.00 64.25 87 GLN A C 1
ATOM 705 O O . GLN A 1 87 ? 13.508 6.936 1.450 1.00 64.25 87 GLN A O 1
ATOM 710 N N . ALA A 1 88 ? 14.633 7.336 3.343 1.00 54.91 88 ALA A N 1
ATOM 711 C CA . ALA A 1 88 ? 15.919 7.582 2.690 1.00 54.91 88 ALA A CA 1
ATOM 712 C C . ALA A 1 88 ? 16.587 6.321 2.096 1.00 54.91 88 ALA A C 1
ATOM 714 O O . ALA A 1 88 ? 17.499 6.443 1.281 1.00 54.91 88 ALA A O 1
ATOM 715 N N . ALA A 1 89 ? 16.158 5.114 2.486 1.00 56.88 89 ALA A N 1
ATOM 716 C CA . ALA A 1 89 ? 16.829 3.857 2.141 1.00 56.88 89 ALA A CA 1
ATOM 717 C C . ALA A 1 89 ? 16.242 3.144 0.910 1.00 56.88 89 ALA A C 1
ATOM 719 O O . ALA A 1 89 ? 16.824 2.178 0.431 1.00 56.88 89 ALA A O 1
ATOM 720 N N . LEU A 1 90 ? 15.106 3.597 0.368 1.00 61.66 90 LEU A N 1
ATOM 721 C CA . LEU A 1 90 ? 14.380 2.882 -0.694 1.00 61.66 90 LEU A CA 1
ATOM 722 C C . LEU A 1 90 ? 14.819 3.263 -2.124 1.00 61.66 90 LEU A C 1
ATOM 724 O O . LEU A 1 90 ? 14.133 2.918 -3.084 1.00 61.66 90 LEU A O 1
ATOM 728 N N . ASN A 1 91 ? 15.988 3.902 -2.271 1.00 53.94 91 ASN A N 1
ATOM 729 C CA . ASN A 1 91 ? 16.584 4.396 -3.522 1.00 53.94 91 ASN A CA 1
ATOM 730 C C . ASN A 1 91 ? 16.984 3.272 -4.506 1.00 53.94 91 ASN A C 1
ATOM 732 O O . ASN A 1 91 ? 18.161 3.016 -4.744 1.00 53.94 91 ASN A O 1
ATOM 736 N N . GLY A 1 92 ? 15.998 2.609 -5.111 1.00 54.94 92 GLY A N 1
ATOM 737 C CA . GLY A 1 92 ? 16.163 1.642 -6.198 1.00 54.94 92 GLY A CA 1
ATOM 738 C C . GLY A 1 92 ? 15.514 2.144 -7.488 1.00 54.94 92 GLY A C 1
ATOM 739 O O . GLY A 1 92 ? 14.485 1.613 -7.904 1.00 54.94 92 GLY A O 1
ATOM 740 N N . TYR A 1 93 ? 16.101 3.171 -8.114 1.00 52.41 93 TYR A N 1
ATOM 741 C CA . TYR A 1 93 ? 15.526 3.889 -9.265 1.00 52.41 93 TYR A CA 1
ATOM 742 C C . TYR A 1 93 ? 15.122 2.977 -10.440 1.00 52.41 93 TYR A C 1
ATOM 744 O O . TYR A 1 93 ? 14.065 3.179 -11.031 1.00 52.41 93 TYR A O 1
ATOM 752 N N . GLY A 1 94 ? 15.916 1.949 -10.763 1.00 52.62 94 GLY A N 1
ATOM 753 C CA . GLY A 1 94 ? 15.666 1.084 -11.925 1.00 52.62 94 GLY A CA 1
ATOM 754 C C . GLY A 1 94 ? 14.399 0.230 -11.813 1.00 52.62 94 GLY A C 1
ATOM 755 O O . GLY A 1 94 ? 13.652 0.109 -12.779 1.00 52.62 94 GLY A O 1
ATOM 756 N N . CYS A 1 95 ? 14.109 -0.316 -10.629 1.00 63.34 95 CYS A N 1
ATOM 757 C CA . CYS A 1 95 ? 12.902 -1.120 -10.446 1.00 63.34 95 CYS A CA 1
ATOM 758 C C . CYS A 1 95 ? 11.647 -0.261 -10.238 1.00 63.34 95 CYS A C 1
ATOM 760 O O . CYS A 1 95 ? 10.568 -0.607 -10.717 1.00 63.34 95 CYS A O 1
ATOM 762 N N . MET A 1 96 ? 11.794 0.900 -9.591 1.00 64.12 96 MET A N 1
ATOM 763 C CA . MET A 1 96 ? 10.692 1.843 -9.389 1.00 64.12 96 MET A CA 1
ATOM 764 C C . MET A 1 96 ? 10.063 2.314 -10.706 1.00 64.12 96 MET A C 1
ATOM 766 O O . MET A 1 96 ? 8.848 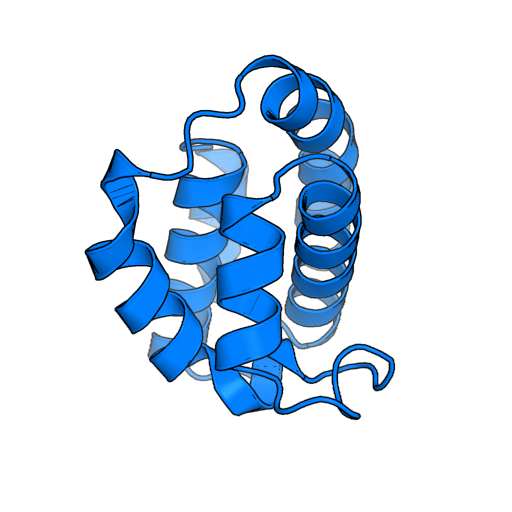2.473 -10.764 1.00 64.12 96 MET A O 1
ATOM 770 N N . VAL A 1 97 ? 10.849 2.510 -11.773 1.00 63.47 97 VAL A N 1
ATOM 771 C CA . VAL A 1 97 ? 10.327 2.999 -13.064 1.00 63.47 97 VAL A CA 1
ATOM 772 C C . VAL A 1 97 ? 9.417 1.971 -13.746 1.00 63.47 97 VAL A C 1
ATOM 774 O O . VAL A 1 97 ? 8.300 2.314 -14.140 1.00 63.47 97 VAL A O 1
ATOM 777 N N . SER A 1 98 ? 9.856 0.713 -13.853 1.00 66.31 98 SER A N 1
ATOM 778 C CA . SER A 1 98 ? 9.070 -0.355 -14.492 1.00 66.31 98 SER A CA 1
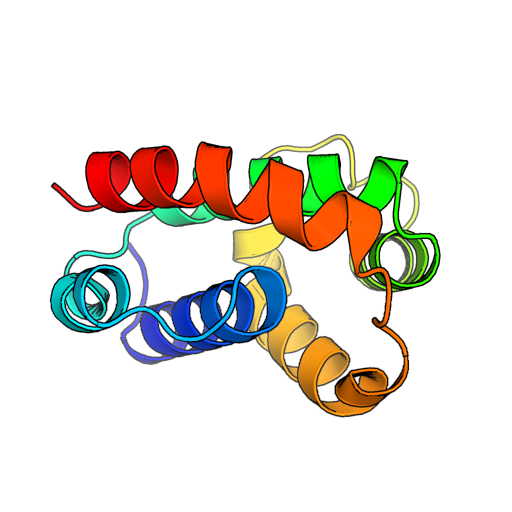ATOM 779 C C . SER A 1 98 ? 7.785 -0.650 -13.719 1.00 66.31 98 SER A C 1
ATOM 781 O O . SER A 1 98 ? 6.706 -0.743 -14.306 1.00 66.31 98 SER A O 1
ATOM 783 N N . VAL A 1 99 ? 7.885 -0.697 -12.388 1.00 67.31 99 VAL A N 1
ATOM 784 C CA . VAL A 1 99 ? 6.741 -0.925 -11.501 1.00 67.31 99 VAL A CA 1
ATOM 785 C C . VAL A 1 99 ? 5.759 0.246 -11.561 1.00 67.31 99 VAL A C 1
ATOM 787 O O . VAL A 1 99 ? 4.555 0.020 -11.669 1.00 67.31 99 VAL A O 1
ATOM 790 N N . LYS A 1 100 ? 6.241 1.496 -11.556 1.00 69.06 100 LYS A N 1
ATOM 791 C CA . LYS A 1 100 ? 5.391 2.694 -11.649 1.00 69.06 100 LYS A CA 1
ATOM 792 C C . LYS A 1 100 ? 4.480 2.666 -12.872 1.00 69.06 100 LYS A C 1
ATOM 794 O O . LYS A 1 100 ? 3.293 2.959 -12.746 1.00 69.06 100 LYS A O 1
ATOM 799 N N . SER A 1 101 ? 5.029 2.339 -14.041 1.00 70.25 101 SER A N 1
ATOM 800 C CA . SER A 1 101 ? 4.264 2.330 -15.292 1.00 70.25 101 SER A CA 1
ATOM 801 C C . SER A 1 101 ? 3.149 1.275 -15.272 1.00 70.25 101 SER A C 1
ATOM 803 O O . SER A 1 101 ? 2.001 1.580 -15.596 1.00 70.25 101 SER A O 1
ATOM 805 N N . TYR A 1 102 ? 3.465 0.055 -14.827 1.00 74.94 102 TYR A N 1
ATOM 806 C CA . TYR A 1 102 ? 2.522 -1.066 -14.815 1.00 74.94 102 TYR A CA 1
ATOM 807 C C . TYR A 1 102 ? 1.437 -0.915 -13.734 1.00 74.94 102 TYR A C 1
ATOM 809 O O . TYR A 1 102 ? 0.240 -1.006 -14.018 1.00 74.94 102 TYR A O 1
ATOM 817 N N . TRP A 1 103 ? 1.835 -0.615 -12.495 1.00 79.19 103 TRP A N 1
ATOM 818 C CA . TRP A 1 103 ? 0.922 -0.647 -11.351 1.00 79.19 103 TRP A CA 1
ATOM 819 C C . TRP A 1 103 ? 0.051 0.596 -11.203 1.00 79.19 103 TRP A C 1
ATOM 821 O O . TRP A 1 103 ? -1.033 0.499 -10.630 1.00 79.19 103 TRP A O 1
ATOM 831 N N . LYS A 1 104 ? 0.440 1.742 -11.782 1.00 76.62 104 LYS A N 1
ATOM 832 C CA . LYS A 1 104 ? -0.429 2.929 -11.826 1.00 76.62 104 LYS A CA 1
ATOM 833 C C . LYS A 1 104 ? -1.797 2.603 -12.435 1.00 76.62 104 LYS A C 1
ATOM 835 O O . LYS A 1 104 ? -2.824 2.928 -11.843 1.00 76.62 104 LYS A O 1
ATOM 840 N N . ASN A 1 105 ? -1.814 1.955 -13.600 1.00 76.19 105 ASN A N 1
ATOM 841 C CA . ASN A 1 105 ? -3.061 1.622 -14.291 1.00 76.19 105 ASN A CA 1
ATOM 842 C C . ASN A 1 105 ? -3.881 0.597 -13.502 1.00 76.19 105 ASN A C 1
ATOM 844 O O . ASN A 1 105 ? -5.089 0.767 -13.359 1.00 76.19 105 ASN A O 1
ATOM 848 N N . ALA A 1 106 ? -3.227 -0.423 -12.939 1.00 78.62 106 ALA A N 1
ATOM 849 C CA . ALA A 1 106 ? -3.891 -1.428 -12.115 1.00 78.62 106 ALA A CA 1
ATOM 850 C C . ALA A 1 106 ? -4.578 -0.798 -10.891 1.00 78.62 106 ALA A C 1
ATOM 852 O O . ALA A 1 106 ? -5.750 -1.069 -10.638 1.00 78.62 106 ALA A O 1
ATOM 853 N N . ILE A 1 107 ? -3.890 0.104 -10.181 1.00 74.69 107 ILE A N 1
ATOM 854 C CA . ILE A 1 107 ? -4.448 0.815 -9.024 1.00 74.69 107 ILE A CA 1
ATOM 855 C C . ILE A 1 107 ? -5.682 1.617 -9.443 1.00 74.69 107 ILE A C 1
ATOM 857 O O . ILE A 1 107 ? -6.736 1.434 -8.842 1.00 74.69 107 ILE A O 1
ATOM 861 N N . ILE A 1 108 ? -5.596 2.429 -10.502 1.00 74.69 108 ILE A N 1
ATOM 862 C CA . ILE A 1 108 ? -6.734 3.233 -10.980 1.00 74.69 108 ILE A CA 1
ATOM 863 C C . ILE A 1 108 ? -7.932 2.341 -11.331 1.00 74.69 108 ILE A C 1
ATOM 865 O O . ILE A 1 108 ? -9.046 2.620 -10.891 1.00 74.69 108 ILE A O 1
ATOM 869 N N . VAL A 1 109 ? -7.715 1.234 -12.045 1.00 78.69 109 VAL A N 1
ATOM 870 C CA . VAL A 1 109 ? -8.790 0.299 -12.418 1.00 78.69 109 VAL A CA 1
ATOM 871 C C . VAL A 1 109 ? -9.480 -0.303 -11.192 1.00 78.69 109 VAL A C 1
ATOM 873 O O . VAL A 1 109 ? -10.691 -0.472 -11.207 1.00 78.69 109 VAL A O 1
ATOM 876 N N . THR A 1 110 ? -8.755 -0.586 -10.105 1.00 78.62 110 THR A N 1
ATOM 877 C CA . THR A 1 110 ? -9.379 -1.103 -8.868 1.00 78.62 110 THR A CA 1
ATOM 878 C C . THR A 1 110 ? -10.159 -0.065 -8.057 1.00 78.62 110 THR A C 1
ATOM 880 O O . THR A 1 110 ? -10.824 -0.431 -7.084 1.00 78.62 110 THR A O 1
ATOM 883 N N . THR A 1 111 ? -10.035 1.217 -8.405 1.00 67.12 111 THR A N 1
ATOM 884 C CA . THR A 1 111 ? -10.698 2.337 -7.714 1.00 67.12 111 THR A CA 1
ATOM 885 C C . THR A 1 111 ? -11.966 2.830 -8.413 1.00 67.12 111 THR A C 1
ATOM 887 O O . THR A 1 111 ? -12.646 3.695 -7.863 1.00 67.12 111 THR A O 1
ATOM 890 N N . ILE A 1 112 ? -12.269 2.277 -9.592 1.00 58.09 112 ILE A N 1
ATOM 891 C CA . ILE A 1 112 ? -13.513 2.455 -10.357 1.00 58.09 112 ILE A CA 1
ATOM 892 C C . ILE A 1 112 ? -14.482 1.333 -9.969 1.00 58.09 112 ILE A C 1
ATOM 894 O O . ILE A 1 112 ? -15.682 1.637 -9.802 1.00 58.09 112 ILE A O 1
#